Protein AF-A0A2G2ZMD7-F1 (afdb_monomer_lite)

InterPro domains:
  IPR001404 Heat shock protein Hsp90 family [PTHR11528] (12-129)
  IPR020575 Heat shock protein Hsp90, N-terminal [PR00775] (47-64)
  IPR020575 Heat shock protein Hsp90, N-terminal [PR00775] (65-82)
  IPR020575 Heat shock protein Hsp90, N-terminal [PR00775] (90-112)
  IPR036890 Histidine kinase/HSP90-like ATPase superfamily [G3DSA:3.30.565.10] (12-135)
  IPR036890 Histidine kinase/HSP90-like ATPase superfamily [SSF55874] (14-130)

Sequence (139 aa):
MNRYFQSIYHISIALDKIWFESLTDKSKLDAQPKLFIQLVSDKANKTLSIIDSGIGITKADLVNNLGTIARSGTKEFMEALQAGADVSMIGQFGVGFYSAYLIAETVILTTKHNDDEQYIWESQAGSSLLLQGMLMESN

Structure (mmCIF, N/CA/C/O backbone):
data_AF-A0A2G2ZMD7-F1
#
_entry.id   AF-A0A2G2ZMD7-F1
#
loop_
_atom_site.group_PDB
_atom_site.id
_atom_site.type_symbol
_atom_site.label_atom_id
_atom_site.label_alt_id
_atom_site.label_comp_id
_atom_site.label_asym_id
_atom_site.label_entity_id
_atom_site.label_seq_id
_atom_site.pdbx_PDB_ins_code
_atom_site.Cartn_x
_atom_site.Cartn_y
_atom_site.Cartn_z
_atom_site.occupancy
_atom_site.B_iso_or_equiv
_atom_site.auth_seq_id
_atom_site.auth_comp_id
_atom_site.auth_asym_id
_atom_site.auth_atom_id
_atom_site.pdbx_PDB_model_num
ATOM 1 N N . MET A 1 1 ? -13.841 -3.377 14.173 1.00 35.72 1 MET A N 1
ATOM 2 C CA . MET A 1 1 ? -14.012 -3.306 12.708 1.00 35.72 1 MET A CA 1
ATOM 3 C C . MET A 1 1 ? -12.672 -2.962 12.075 1.00 35.72 1 MET A C 1
ATOM 5 O O . MET A 1 1 ? -12.246 -1.817 12.145 1.00 35.72 1 MET A O 1
ATOM 9 N N . ASN A 1 2 ? -11.997 -3.950 11.487 1.00 28.83 2 ASN A N 1
ATOM 10 C CA . ASN A 1 2 ? -10.626 -3.805 10.982 1.00 28.83 2 ASN A CA 1
ATOM 11 C C . ASN A 1 2 ? -10.692 -3.469 9.490 1.00 28.83 2 ASN A C 1
ATOM 13 O O . ASN A 1 2 ? -11.064 -4.317 8.683 1.00 28.83 2 ASN A O 1
ATOM 17 N N . ARG A 1 3 ? -10.423 -2.215 9.117 1.00 42.16 3 ARG A N 1
ATOM 18 C CA . ARG A 1 3 ? -10.579 -1.725 7.739 1.00 42.16 3 ARG A CA 1
ATOM 19 C C . ARG A 1 3 ? -9.229 -1.236 7.212 1.00 42.16 3 ARG A C 1
ATOM 21 O O . ARG A 1 3 ? -8.625 -0.338 7.779 1.00 42.16 3 ARG A O 1
ATOM 28 N N . TYR A 1 4 ? -8.765 -1.824 6.117 1.00 47.78 4 TYR A N 1
ATOM 29 C CA . TYR A 1 4 ? -7.475 -1.521 5.512 1.00 47.78 4 TYR A CA 1
ATOM 30 C C . TYR A 1 4 ? -7.710 -0.359 4.550 1.00 47.78 4 TYR A C 1
ATOM 32 O O . TYR A 1 4 ? -8.501 -0.474 3.615 1.00 47.78 4 TYR A O 1
ATOM 40 N N . PHE A 1 5 ? -7.097 0.793 4.807 1.00 45.62 5 PHE A N 1
ATOM 41 C CA . PHE A 1 5 ? -7.359 1.990 4.018 1.00 45.62 5 PHE A CA 1
ATOM 42 C C . PHE A 1 5 ? -6.037 2.624 3.600 1.00 45.62 5 PHE A C 1
ATOM 44 O O . PHE A 1 5 ? -5.341 3.255 4.391 1.00 45.62 5 PHE A O 1
ATOM 51 N N . GLN A 1 6 ? -5.700 2.438 2.330 1.00 53.44 6 GLN A N 1
ATOM 52 C CA . GLN A 1 6 ? -4.787 3.317 1.617 1.00 53.44 6 GLN A CA 1
ATOM 53 C C . GLN A 1 6 ? -5.629 4.417 0.973 1.00 53.44 6 GLN A C 1
ATOM 55 O O . GLN A 1 6 ? -6.685 4.137 0.404 1.00 53.44 6 GLN A O 1
ATOM 60 N N . SER A 1 7 ? -5.208 5.678 1.080 1.00 58.69 7 SER A N 1
ATOM 61 C CA . SER A 1 7 ? -5.963 6.759 0.441 1.00 58.69 7 SER A CA 1
ATOM 62 C C . SER A 1 7 ? -5.957 6.554 -1.083 1.00 58.69 7 SER A C 1
ATOM 64 O O . SER A 1 7 ? -4.915 6.258 -1.667 1.00 58.69 7 SER A O 1
ATOM 66 N N . ILE A 1 8 ? -7.112 6.727 -1.740 1.00 58.28 8 ILE A N 1
ATOM 67 C CA . ILE A 1 8 ? -7.248 6.607 -3.209 1.00 58.28 8 ILE A CA 1
ATOM 68 C C . ILE A 1 8 ? -6.237 7.519 -3.930 1.00 58.28 8 ILE A C 1
ATOM 70 O O . ILE A 1 8 ? -5.710 7.174 -4.984 1.00 58.28 8 ILE A O 1
ATOM 74 N N . TYR A 1 9 ? -5.907 8.657 -3.315 1.00 52.69 9 TYR A N 1
ATOM 75 C CA . TYR A 1 9 ? -4.887 9.581 -3.797 1.00 52.69 9 TYR A CA 1
ATOM 76 C C . TYR A 1 9 ? -3.485 8.950 -3.846 1.00 52.69 9 TYR A C 1
ATOM 78 O O . TYR A 1 9 ? -2.834 9.003 -4.890 1.00 52.69 9 TYR A O 1
ATOM 86 N N . HIS A 1 10 ? -3.041 8.296 -2.765 1.00 69.44 10 HIS A N 1
ATOM 87 C CA . HIS A 1 10 ? -1.737 7.617 -2.724 1.00 69.44 10 HIS A CA 1
ATOM 88 C C . HIS A 1 10 ? -1.637 6.484 -3.746 1.00 69.44 10 HIS A C 1
ATOM 90 O O . HIS A 1 10 ? -0.579 6.287 -4.339 1.00 69.44 10 HIS A O 1
ATOM 96 N N . ILE A 1 11 ? -2.747 5.793 -3.992 1.00 77.06 11 ILE A N 1
ATOM 97 C CA . ILE A 1 11 ? -2.823 4.727 -4.989 1.00 77.06 11 ILE A CA 1
ATOM 98 C C . ILE A 1 11 ? -2.649 5.276 -6.409 1.00 77.06 11 ILE A C 1
ATOM 100 O O . ILE A 1 11 ? -1.888 4.711 -7.191 1.00 77.06 11 ILE A O 1
ATOM 104 N N . SER A 1 12 ? -3.301 6.397 -6.744 1.00 74.69 12 SER A N 1
ATOM 105 C CA . SER A 1 12 ? -3.135 7.003 -8.075 1.00 74.69 12 SER A CA 1
ATOM 106 C C . SER A 1 12 ? -1.680 7.408 -8.341 1.00 74.69 12 SER A C 1
ATOM 108 O O . SER A 1 12 ? -1.134 7.078 -9.387 1.00 74.69 12 SER A O 1
ATOM 110 N N . ILE A 1 13 ? -1.005 7.991 -7.341 1.00 82.19 13 ILE A N 1
ATOM 111 C CA . ILE A 1 13 ? 0.412 8.367 -7.442 1.00 82.19 13 ILE A CA 1
ATOM 112 C C . ILE A 1 13 ? 1.298 7.134 -7.647 1.00 82.19 13 ILE A C 1
ATOM 114 O O . ILE A 1 13 ? 2.269 7.193 -8.399 1.00 82.19 13 ILE A O 1
ATOM 118 N N . ALA A 1 14 ? 1.000 6.023 -6.972 1.00 89.19 14 ALA A N 1
ATOM 119 C CA . ALA A 1 14 ? 1.782 4.798 -7.102 1.00 89.19 14 ALA A CA 1
ATOM 120 C C . ALA A 1 14 ? 1.692 4.206 -8.518 1.00 89.19 14 ALA A C 1
ATOM 122 O O . ALA A 1 14 ? 2.708 3.753 -9.054 1.00 89.19 14 ALA A O 1
ATOM 123 N N . LEU A 1 15 ? 0.503 4.242 -9.126 1.00 92.81 15 LEU A N 1
ATOM 124 C CA . LEU A 1 15 ? 0.281 3.802 -10.505 1.00 92.81 15 LEU A CA 1
ATOM 125 C C . LEU A 1 15 ? 0.947 4.734 -11.520 1.00 92.81 15 LEU A C 1
ATOM 127 O O . LEU A 1 15 ? 1.615 4.254 -12.434 1.00 92.81 15 LEU A O 1
ATOM 131 N N . ASP A 1 16 ? 0.831 6.048 -11.331 1.00 91.81 16 ASP A N 1
ATOM 132 C CA . ASP A 1 16 ? 1.469 7.026 -12.214 1.00 91.81 16 ASP A CA 1
ATOM 133 C C . ASP A 1 16 ? 2.995 6.884 -12.197 1.00 91.81 16 ASP A C 1
ATOM 135 O O . ASP A 1 16 ? 3.635 6.956 -13.245 1.00 91.81 16 ASP A O 1
ATOM 139 N N . LYS A 1 17 ? 3.589 6.627 -11.025 1.00 92.00 17 LYS A N 1
ATOM 140 C CA . LYS A 1 17 ? 5.036 6.414 -10.885 1.00 92.00 17 LYS A CA 1
ATOM 141 C C . LYS A 1 17 ? 5.522 5.178 -11.636 1.00 92.00 17 LYS A C 1
ATOM 143 O O . LYS A 1 17 ? 6.443 5.300 -12.438 1.00 92.00 17 LYS A O 1
ATOM 148 N N . ILE A 1 18 ? 4.907 4.010 -11.413 1.00 94.88 18 ILE A N 1
ATOM 149 C CA . ILE A 1 18 ? 5.347 2.783 -12.100 1.00 94.88 18 ILE A CA 1
ATOM 150 C C . ILE A 1 18 ? 5.115 2.884 -13.609 1.00 94.88 18 ILE A C 1
ATOM 152 O O . ILE A 1 18 ? 5.951 2.448 -14.399 1.00 94.88 18 ILE A O 1
ATOM 156 N N . TRP A 1 19 ? 4.017 3.524 -14.020 1.00 95.00 19 TRP A N 1
ATOM 157 C CA . TRP A 1 19 ? 3.754 3.800 -15.423 1.00 95.00 19 TRP A CA 1
ATOM 158 C C . TRP A 1 19 ? 4.834 4.705 -16.019 1.00 95.00 19 TRP A C 1
ATOM 160 O O . TRP A 1 19 ? 5.391 4.366 -17.061 1.00 95.00 19 TRP A O 1
ATOM 170 N N . PHE A 1 20 ? 5.182 5.806 -15.350 1.00 95.12 20 PHE A N 1
ATOM 171 C CA . PHE A 1 20 ? 6.209 6.735 -15.815 1.00 95.12 20 PHE A CA 1
ATOM 172 C C . PHE A 1 20 ? 7.587 6.071 -15.929 1.00 95.12 20 PHE A C 1
ATOM 174 O O . PHE A 1 20 ? 8.254 6.233 -16.949 1.00 95.12 20 PHE A O 1
ATOM 181 N N . GLU A 1 21 ? 7.995 5.271 -14.939 1.00 94.88 21 GLU A N 1
ATOM 182 C CA . GLU A 1 21 ? 9.245 4.500 -15.012 1.00 94.88 21 GLU A CA 1
ATOM 183 C C . GLU A 1 21 ? 9.232 3.483 -16.161 1.00 94.88 21 GLU A C 1
ATOM 185 O O . GLU A 1 21 ? 10.239 3.302 -16.844 1.00 94.88 21 GLU A O 1
ATOM 190 N N . SER A 1 22 ? 8.076 2.880 -16.452 1.00 95.62 22 SER A N 1
ATOM 191 C CA . SER A 1 22 ? 7.943 1.929 -17.562 1.00 95.62 22 SER A CA 1
ATOM 192 C C . SER A 1 22 ? 8.132 2.554 -18.951 1.00 95.62 22 SER A C 1
ATOM 194 O O . SER A 1 22 ? 8.399 1.837 -19.921 1.00 95.62 22 SER A O 1
ATOM 196 N N . LEU A 1 23 ? 8.017 3.886 -19.066 1.00 95.50 23 LEU A N 1
ATOM 197 C CA . LEU A 1 23 ? 8.258 4.603 -20.321 1.00 95.50 23 LEU A CA 1
ATOM 198 C C . LEU A 1 23 ? 9.734 4.558 -20.729 1.00 95.50 23 LEU A C 1
ATOM 200 O O . LEU A 1 23 ? 10.035 4.594 -21.923 1.00 95.50 23 LEU A O 1
ATOM 204 N N . THR A 1 24 ? 10.644 4.482 -19.755 1.00 95.94 24 THR A N 1
ATOM 205 C CA . THR A 1 24 ? 12.093 4.407 -19.978 1.00 95.94 24 THR A CA 1
ATOM 206 C C . THR A 1 24 ? 12.633 2.991 -19.803 1.00 95.94 24 THR A C 1
ATOM 208 O O . THR A 1 24 ? 13.535 2.601 -20.543 1.00 95.94 24 THR A O 1
ATOM 211 N N . ASP A 1 25 ? 12.060 2.205 -18.890 1.00 95.50 25 ASP A N 1
ATOM 212 C CA . ASP A 1 25 ? 12.446 0.820 -18.624 1.00 95.50 25 ASP A CA 1
ATOM 213 C C . ASP A 1 25 ? 11.216 -0.089 -18.495 1.00 95.50 25 ASP A C 1
ATOM 215 O O . ASP A 1 25 ? 10.587 -0.198 -17.442 1.00 95.50 25 ASP A O 1
ATOM 219 N N . LYS A 1 26 ? 10.890 -0.804 -19.576 1.00 94.69 26 LYS A N 1
ATOM 220 C CA . LYS A 1 26 ? 9.730 -1.708 -19.610 1.00 94.69 26 LYS A CA 1
ATOM 221 C C . LYS A 1 26 ? 9.825 -2.863 -18.610 1.00 94.69 26 LYS A C 1
ATOM 223 O O . LYS A 1 26 ? 8.776 -3.373 -18.221 1.00 94.69 26 LYS A O 1
ATOM 228 N N . SER A 1 27 ? 11.033 -3.246 -18.180 1.00 95.50 27 SER A N 1
ATOM 229 C CA . SER A 1 27 ? 11.221 -4.361 -17.240 1.00 95.50 27 SER A CA 1
ATOM 230 C C . SER A 1 27 ? 10.607 -4.085 -15.865 1.00 95.50 27 SER A C 1
ATOM 232 O O . SER A 1 27 ? 10.267 -5.006 -15.124 1.00 95.50 27 SER A O 1
ATOM 234 N N . LYS A 1 28 ? 10.343 -2.809 -15.550 1.00 94.56 28 LYS A N 1
ATOM 235 C CA . LYS A 1 28 ? 9.634 -2.390 -14.334 1.00 94.56 28 LYS A CA 1
ATOM 236 C C . LYS A 1 28 ? 8.252 -3.034 -14.184 1.00 94.56 28 LYS A C 1
ATOM 238 O O . LYS A 1 28 ? 7.775 -3.164 -13.059 1.00 94.56 28 LYS A O 1
ATOM 243 N N . LEU A 1 29 ? 7.632 -3.464 -15.285 1.00 95.38 29 LEU A N 1
ATOM 244 C CA . LEU A 1 29 ? 6.326 -4.124 -15.303 1.00 95.38 29 LEU A CA 1
ATOM 245 C C . LEU A 1 29 ? 6.404 -5.655 -15.448 1.00 95.38 29 LEU A C 1
ATOM 247 O O . LEU A 1 29 ? 5.359 -6.298 -15.511 1.00 95.38 29 LEU A O 1
ATOM 251 N N . ASP A 1 30 ? 7.594 -6.265 -15.471 1.00 94.50 30 ASP A N 1
ATOM 252 C CA . ASP A 1 30 ? 7.741 -7.714 -15.702 1.00 94.50 30 ASP A CA 1
ATOM 253 C C . ASP A 1 30 ? 7.040 -8.550 -14.619 1.00 94.50 30 ASP A C 1
ATOM 255 O O . ASP A 1 30 ? 6.406 -9.562 -14.918 1.00 94.50 30 ASP A O 1
ATOM 259 N N . ALA A 1 31 ? 7.106 -8.102 -13.361 1.00 90.75 31 ALA A N 1
ATOM 260 C CA . ALA A 1 31 ? 6.449 -8.770 -12.237 1.00 90.75 31 ALA A CA 1
ATOM 261 C C . ALA A 1 31 ? 4.919 -8.584 -12.231 1.00 90.75 31 ALA A C 1
ATOM 263 O O . ALA A 1 31 ? 4.191 -9.451 -11.746 1.00 90.75 31 ALA A O 1
ATOM 264 N N . GLN A 1 32 ? 4.420 -7.462 -12.761 1.00 94.44 32 GLN A N 1
ATOM 265 C CA . GLN A 1 32 ? 2.993 -7.161 -12.871 1.00 94.44 32 GLN A CA 1
ATOM 266 C C . GLN A 1 32 ? 2.719 -6.251 -14.084 1.00 94.44 32 GLN A C 1
ATOM 268 O O . GLN A 1 32 ? 2.802 -5.027 -13.974 1.00 94.44 32 GLN A O 1
ATOM 273 N N . PRO A 1 33 ? 2.340 -6.825 -15.241 1.00 94.19 33 PRO A N 1
ATOM 274 C CA . PRO A 1 33 ? 2.116 -6.051 -16.464 1.00 94.19 33 PRO A CA 1
ATOM 275 C C . PRO A 1 33 ? 0.824 -5.228 -16.476 1.00 94.19 33 PRO A C 1
ATOM 277 O O . PRO A 1 33 ? 0.662 -4.341 -17.316 1.00 94.19 33 PRO A O 1
ATOM 280 N N . LYS A 1 34 ? -0.146 -5.561 -15.616 1.00 95.12 34 LYS A N 1
ATOM 281 C CA . LYS A 1 34 ? -1.464 -4.919 -15.613 1.00 95.12 34 LYS A CA 1
ATOM 282 C C . LYS A 1 34 ? -1.518 -3.833 -14.550 1.00 95.12 34 LYS A C 1
ATOM 284 O O . LYS A 1 34 ? -1.316 -4.123 -13.378 1.00 95.12 34 LYS A O 1
ATOM 289 N N . LEU A 1 35 ? -1.887 -2.624 -14.970 1.00 94.25 35 LEU A N 1
ATOM 290 C CA . LEU A 1 35 ? -2.174 -1.505 -14.076 1.00 94.25 35 LEU A CA 1
ATOM 291 C C . LEU A 1 35 ? -3.641 -1.532 -13.636 1.00 94.25 35 LEU A C 1
ATOM 293 O O . LEU A 1 35 ? -4.536 -1.488 -14.483 1.00 94.25 35 LEU A O 1
ATOM 297 N N . PHE A 1 36 ? -3.900 -1.615 -12.332 1.00 93.88 36 PHE A N 1
ATOM 298 C CA . PHE A 1 36 ? -5.257 -1.662 -11.792 1.00 93.88 36 PHE A CA 1
ATOM 299 C C . PHE A 1 36 ? -5.366 -1.107 -10.370 1.00 93.88 36 PHE A C 1
ATOM 301 O O . PHE A 1 36 ? -4.393 -1.022 -9.623 1.00 93.88 36 PHE A O 1
ATOM 308 N N . ILE A 1 37 ? -6.610 -0.798 -9.998 1.00 91.31 37 ILE A N 1
ATOM 309 C CA . ILE 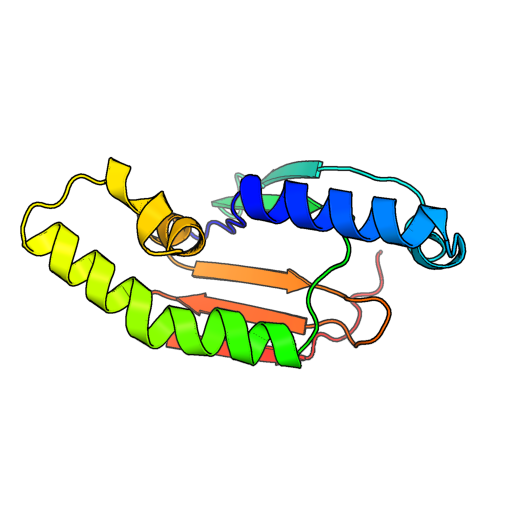A 1 37 ? -7.059 -0.619 -8.618 1.00 91.31 37 ILE A CA 1
ATOM 310 C C . ILE A 1 37 ? -8.242 -1.562 -8.419 1.00 91.31 37 ILE A C 1
ATOM 312 O O . ILE A 1 37 ? -9.190 -1.546 -9.206 1.00 91.31 37 ILE A O 1
ATOM 316 N N . GLN A 1 38 ? -8.203 -2.370 -7.367 1.00 91.38 38 GLN A N 1
ATOM 317 C CA . GLN A 1 38 ? -9.258 -3.306 -7.014 1.00 91.38 38 GLN A CA 1
ATOM 318 C C . GLN A 1 38 ? -9.740 -3.049 -5.588 1.00 91.38 38 GLN A C 1
ATOM 320 O O . GLN A 1 38 ? -8.953 -2.923 -4.652 1.00 91.38 38 GLN A O 1
ATOM 325 N N . LEU A 1 39 ? -11.061 -3.004 -5.426 1.00 90.62 39 LEU A N 1
ATOM 326 C CA . LEU A 1 39 ? -11.722 -2.936 -4.129 1.00 90.62 39 LEU A CA 1
ATOM 327 C C . LEU A 1 39 ? -12.303 -4.308 -3.806 1.00 90.62 39 LEU A C 1
ATOM 329 O O . LEU A 1 39 ? -13.147 -4.817 -4.545 1.00 90.62 39 LEU A O 1
ATOM 333 N N . VAL A 1 40 ? -11.860 -4.901 -2.702 1.00 90.81 40 VAL A N 1
ATOM 334 C CA . VAL A 1 40 ? -12.356 -6.193 -2.224 1.00 90.81 40 VAL A CA 1
ATOM 335 C C . VAL A 1 40 ? -12.986 -5.988 -0.859 1.00 90.81 40 VAL A C 1
ATOM 337 O O . VAL A 1 40 ? -12.321 -5.584 0.090 1.00 90.81 40 VAL A O 1
ATOM 340 N N . SER A 1 41 ? -14.284 -6.252 -0.754 1.00 91.94 41 SER A N 1
ATOM 341 C CA . SER A 1 41 ? -14.999 -6.214 0.520 1.00 91.94 41 SER A CA 1
ATOM 342 C C . SER A 1 41 ? -15.230 -7.628 1.036 1.00 91.94 41 SER A C 1
ATOM 344 O O . SER A 1 41 ? -15.842 -8.434 0.333 1.00 91.94 41 SER A O 1
ATOM 346 N N . ASP A 1 42 ? -14.832 -7.898 2.274 1.00 89.94 42 ASP A N 1
ATOM 347 C CA . ASP A 1 42 ? -15.095 -9.159 2.960 1.00 89.94 42 ASP A CA 1
ATOM 348 C C . ASP A 1 42 ? -16.034 -8.904 4.141 1.00 89.94 42 ASP A C 1
ATOM 350 O O . ASP A 1 42 ? -15.665 -8.341 5.176 1.00 89.94 42 ASP A O 1
ATOM 354 N N . LYS A 1 43 ? -17.292 -9.317 3.978 1.00 90.50 43 LYS A N 1
ATOM 355 C CA . LYS A 1 43 ? -18.323 -9.127 5.005 1.00 90.50 43 LYS A CA 1
ATOM 356 C C . LYS A 1 43 ? -18.125 -10.037 6.215 1.00 90.50 43 LYS A C 1
ATOM 358 O O . LYS A 1 43 ? -18.510 -9.636 7.311 1.00 90.50 43 LYS A O 1
ATOM 363 N N . ALA A 1 44 ? -17.563 -11.231 6.027 1.00 92.00 44 ALA A N 1
ATOM 364 C CA . ALA A 1 44 ? -17.371 -12.191 7.109 1.00 92.00 44 ALA A CA 1
ATOM 365 C C . ALA A 1 44 ? -16.282 -11.694 8.064 1.00 92.00 44 ALA A C 1
ATOM 367 O O . ALA A 1 44 ? -16.506 -11.617 9.272 1.00 92.00 44 ALA A O 1
ATOM 368 N N . ASN A 1 45 ? -15.156 -11.246 7.504 1.00 87.00 45 ASN A N 1
ATOM 369 C CA . ASN A 1 45 ? -14.030 -10.711 8.269 1.00 87.00 45 ASN A CA 1
ATOM 370 C C . ASN A 1 45 ? -14.157 -9.206 8.571 1.00 87.00 45 ASN A C 1
ATOM 372 O O . ASN A 1 45 ? -13.356 -8.646 9.319 1.00 87.00 45 ASN A O 1
ATOM 376 N N . LYS A 1 46 ? -15.195 -8.549 8.036 1.00 88.12 46 LYS A N 1
ATOM 377 C CA . LYS A 1 46 ? -15.475 -7.109 8.176 1.00 88.12 46 LYS A CA 1
ATOM 378 C C . LYS A 1 46 ? -14.314 -6.230 7.707 1.00 88.12 46 LYS A C 1
ATOM 380 O O . LYS A 1 46 ? -14.066 -5.174 8.297 1.00 88.12 46 LYS A O 1
ATOM 385 N N . THR A 1 47 ? -13.644 -6.655 6.640 1.00 86.38 47 THR A N 1
ATOM 386 C CA . THR A 1 47 ? -12.518 -5.944 6.043 1.00 86.38 47 THR A CA 1
ATOM 387 C C . THR A 1 47 ? -12.914 -5.314 4.711 1.00 86.38 47 THR A C 1
ATOM 389 O O . THR A 1 47 ? -13.818 -5.760 3.998 1.00 86.38 47 THR A O 1
ATOM 392 N N . LEU A 1 48 ? -12.233 -4.222 4.391 1.00 87.19 48 LEU A N 1
ATOM 393 C CA . LEU A 1 48 ? -12.189 -3.640 3.061 1.00 87.19 48 LEU A CA 1
ATOM 394 C C . LEU A 1 48 ? -10.715 -3.603 2.684 1.00 87.19 48 LEU A C 1
ATOM 396 O O . LEU A 1 48 ? -9.922 -3.098 3.474 1.00 87.19 48 LEU A O 1
ATOM 400 N N . SER A 1 49 ? -10.377 -4.147 1.523 1.00 87.88 49 SER A N 1
ATOM 401 C CA . SER A 1 49 ? -9.037 -4.122 0.952 1.00 87.88 49 SER A CA 1
ATOM 402 C C . SER A 1 49 ? -9.049 -3.255 -0.295 1.00 87.88 49 SER A C 1
ATOM 404 O O . SER A 1 49 ? -9.921 -3.394 -1.157 1.00 87.88 49 SER A O 1
ATOM 406 N N . ILE A 1 50 ? -8.066 -2.368 -0.379 1.00 88.69 50 ILE A N 1
ATOM 407 C CA . ILE A 1 50 ? -7.789 -1.566 -1.562 1.00 88.69 50 ILE A CA 1
ATOM 408 C C . ILE A 1 50 ? -6.443 -2.047 -2.086 1.00 88.69 50 ILE A C 1
ATOM 410 O O . ILE A 1 50 ? -5.444 -1.957 -1.377 1.00 88.69 50 ILE A O 1
ATOM 414 N N . ILE A 1 51 ? -6.453 -2.633 -3.277 1.00 90.88 51 ILE A N 1
ATOM 415 C CA . ILE A 1 51 ? -5.304 -3.307 -3.875 1.00 90.88 51 ILE A CA 1
ATOM 416 C C . ILE A 1 51 ? -4.937 -2.547 -5.139 1.00 90.88 51 ILE A C 1
ATOM 418 O O . ILE A 1 51 ? -5.794 -2.335 -5.996 1.00 90.88 51 ILE A O 1
ATOM 422 N N . ASP A 1 52 ? -3.677 -2.165 -5.264 1.00 93.19 52 ASP A N 1
ATOM 423 C CA . ASP A 1 52 ? -3.136 -1.548 -6.464 1.00 93.19 52 ASP A CA 1
ATOM 424 C C . ASP A 1 52 ? -1.911 -2.306 -6.967 1.00 93.19 52 ASP A C 1
ATOM 426 O O . ASP A 1 52 ? -1.271 -3.061 -6.237 1.00 93.19 52 ASP A O 1
ATOM 430 N N . SER A 1 53 ? -1.618 -2.118 -8.246 1.00 94.56 53 SER A N 1
ATOM 431 C CA . SER A 1 53 ? -0.431 -2.648 -8.915 1.00 94.56 53 SER A CA 1
ATOM 432 C C . SER A 1 53 ? 0.606 -1.550 -9.171 1.00 94.56 53 SER A C 1
ATOM 434 O O . SER A 1 53 ? 1.255 -1.539 -10.218 1.00 94.56 53 SER A O 1
ATOM 436 N N . GLY A 1 54 ? 0.658 -0.546 -8.295 1.00 93.62 54 GLY A N 1
ATOM 437 C CA . GLY A 1 54 ? 1.583 0.569 -8.390 1.00 93.62 54 GLY A CA 1
ATOM 438 C C . GLY A 1 54 ? 3.012 0.176 -8.027 1.00 93.62 54 GLY A C 1
ATOM 439 O O . GLY A 1 54 ? 3.345 -0.990 -7.834 1.00 93.62 54 GLY A O 1
ATOM 440 N N . ILE A 1 55 ? 3.867 1.188 -7.901 1.00 93.56 55 ILE A N 1
ATOM 441 C CA . ILE A 1 55 ? 5.309 1.015 -7.666 1.00 93.56 55 ILE A CA 1
ATOM 442 C C . ILE A 1 55 ? 5.666 0.337 -6.328 1.00 93.56 55 ILE A C 1
ATOM 444 O O . ILE A 1 55 ? 6.769 -0.180 -6.166 1.00 93.56 55 ILE A O 1
ATOM 448 N N . GLY A 1 56 ? 4.742 0.325 -5.364 1.00 91.00 56 GLY A N 1
ATOM 449 C CA . GLY A 1 56 ? 5.004 -0.134 -4.001 1.00 91.00 56 GLY A CA 1
ATOM 450 C C . GLY A 1 56 ? 5.834 0.861 -3.181 1.00 91.00 56 GLY A C 1
ATOM 451 O O . GLY A 1 56 ? 6.071 1.996 -3.591 1.00 91.00 56 GLY A O 1
ATOM 452 N N . ILE A 1 57 ? 6.234 0.460 -1.974 1.00 87.94 57 ILE A N 1
ATOM 453 C CA . ILE A 1 57 ? 6.974 1.304 -1.027 1.00 87.94 57 ILE A CA 1
ATOM 454 C C . ILE A 1 57 ? 8.150 0.500 -0.468 1.00 87.94 57 ILE A C 1
ATOM 456 O O . ILE A 1 57 ? 7.975 -0.638 -0.034 1.00 87.94 57 ILE A O 1
ATOM 460 N N . THR A 1 58 ? 9.346 1.088 -0.479 1.00 89.81 58 THR A N 1
ATOM 461 C CA . THR A 1 58 ? 10.547 0.480 0.113 1.00 89.81 58 THR A CA 1
ATOM 462 C C . THR A 1 58 ? 10.481 0.504 1.642 1.00 89.81 58 THR A C 1
ATOM 464 O O . THR A 1 58 ? 9.757 1.303 2.241 1.00 89.81 58 THR A O 1
ATOM 467 N N . LYS A 1 59 ? 11.286 -0.316 2.319 1.00 87.12 59 LYS A N 1
ATOM 468 C CA . LYS A 1 59 ? 11.431 -0.275 3.780 1.00 87.12 59 LYS A CA 1
ATOM 469 C C . LYS A 1 59 ? 11.866 1.101 4.272 1.00 87.12 59 LYS A C 1
ATOM 471 O O . LYS A 1 59 ? 11.354 1.582 5.283 1.00 87.12 59 LYS A O 1
ATOM 476 N N . ALA A 1 60 ? 12.813 1.724 3.570 1.00 84.94 60 ALA A N 1
ATOM 477 C CA . ALA A 1 60 ? 13.312 3.051 3.910 1.00 84.94 60 ALA A CA 1
ATOM 478 C C . ALA A 1 60 ? 12.182 4.088 3.852 1.00 84.94 60 ALA A C 1
ATOM 480 O O . ALA A 1 60 ? 11.987 4.843 4.806 1.00 84.94 60 ALA A O 1
ATOM 481 N N . ASP A 1 61 ? 11.380 4.059 2.787 1.00 81.56 61 ASP A N 1
ATOM 482 C CA . ASP A 1 61 ? 10.229 4.947 2.631 1.00 81.56 61 ASP A CA 1
ATOM 483 C C . ASP A 1 61 ? 9.117 4.644 3.637 1.00 81.56 61 ASP A C 1
ATOM 485 O O . ASP A 1 61 ? 8.501 5.575 4.150 1.00 81.56 61 ASP A O 1
ATOM 489 N N . LEU A 1 62 ? 8.870 3.376 3.984 1.00 79.31 62 LEU A N 1
ATOM 490 C CA . LEU A 1 62 ? 7.920 3.012 5.041 1.00 79.31 62 LEU A CA 1
ATOM 491 C C . LEU A 1 62 ? 8.331 3.616 6.387 1.00 79.31 62 LEU A C 1
ATOM 493 O O . LEU A 1 62 ? 7.507 4.228 7.066 1.00 79.31 62 LEU A O 1
ATOM 497 N N . VAL A 1 63 ? 9.603 3.486 6.771 1.00 77.25 63 VAL A N 1
ATOM 498 C CA . VAL A 1 63 ? 10.115 4.042 8.033 1.00 77.25 63 VAL A CA 1
ATOM 499 C C . VAL A 1 63 ? 10.070 5.570 8.018 1.00 77.25 63 VAL A C 1
ATOM 501 O O . VAL A 1 63 ? 9.609 6.173 8.988 1.00 77.25 63 VAL A O 1
ATOM 504 N N . ASN A 1 64 ? 10.483 6.201 6.918 1.00 72.75 64 ASN A N 1
ATOM 505 C CA . ASN A 1 64 ? 10.513 7.657 6.806 1.00 72.75 64 ASN A CA 1
ATOM 506 C C . ASN A 1 64 ? 9.104 8.262 6.769 1.00 72.75 64 ASN A C 1
ATOM 508 O O . ASN A 1 64 ? 8.823 9.204 7.512 1.00 72.75 64 ASN A O 1
ATOM 512 N N . ASN A 1 65 ? 8.209 7.703 5.953 1.00 68.44 65 ASN A N 1
ATOM 513 C CA . ASN A 1 65 ? 6.878 8.256 5.719 1.00 68.44 65 ASN A CA 1
ATOM 514 C C . ASN A 1 65 ? 5.899 7.847 6.823 1.00 68.44 65 ASN A C 1
ATOM 516 O O . ASN A 1 65 ? 5.225 8.699 7.388 1.00 68.44 65 ASN A O 1
ATOM 520 N N . LEU A 1 66 ? 5.824 6.569 7.197 1.00 65.25 66 LEU A N 1
ATOM 521 C CA . LEU A 1 66 ? 4.857 6.129 8.210 1.00 65.25 66 LEU A CA 1
ATOM 522 C C . LEU A 1 66 ? 5.396 6.301 9.631 1.00 65.25 66 LEU A C 1
ATOM 524 O O . LEU A 1 66 ? 4.635 6.674 10.518 1.00 65.25 66 LEU A O 1
ATOM 528 N N . GLY A 1 67 ? 6.700 6.116 9.855 1.00 57.88 67 GLY A N 1
ATOM 529 C CA . GLY A 1 67 ? 7.309 6.290 11.180 1.00 57.88 67 GLY A CA 1
ATOM 530 C C . GLY A 1 67 ? 7.351 7.745 11.663 1.00 57.88 67 GLY A C 1
ATOM 531 O O . GLY A 1 67 ? 7.183 7.999 12.858 1.00 57.88 67 GLY A O 1
ATOM 532 N N . THR A 1 68 ? 7.521 8.708 10.75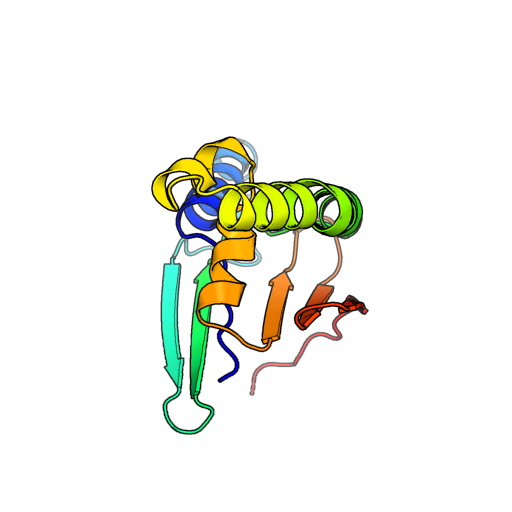0 1.00 52.12 68 THR A N 1
ATOM 533 C CA . THR A 1 68 ? 7.566 10.144 11.090 1.00 52.12 68 THR A CA 1
ATOM 534 C C . THR A 1 68 ? 6.167 10.763 11.138 1.00 52.12 68 THR A C 1
ATOM 536 O O . THR A 1 68 ? 5.836 11.441 12.111 1.00 52.12 68 THR A O 1
ATOM 539 N N . ILE A 1 69 ? 5.301 10.475 10.154 1.00 49.59 69 ILE A N 1
ATOM 540 C CA . ILE A 1 69 ? 3.942 11.048 10.093 1.00 49.59 69 ILE A CA 1
ATOM 541 C C . ILE A 1 69 ? 3.040 10.471 11.207 1.00 49.59 69 ILE A C 1
ATOM 543 O O . ILE A 1 69 ? 2.175 11.181 11.726 1.00 49.59 69 ILE A O 1
ATOM 547 N N . ALA A 1 70 ? 3.276 9.231 11.663 1.00 50.44 70 ALA A N 1
ATOM 548 C CA . ALA A 1 70 ? 2.555 8.667 12.816 1.00 50.44 70 ALA A CA 1
ATOM 549 C C . ALA A 1 70 ? 2.829 9.435 14.112 1.00 50.44 70 ALA A C 1
ATOM 551 O O . ALA A 1 70 ? 1.982 9.456 15.004 1.00 50.44 70 ALA A O 1
ATOM 552 N N . ARG A 1 71 ? 3.994 10.087 14.218 1.00 51.44 71 ARG A N 1
ATOM 553 C CA . ARG A 1 71 ? 4.401 10.823 15.417 1.00 51.44 71 ARG A CA 1
ATOM 554 C C . ARG A 1 71 ? 3.965 12.287 15.428 1.00 51.44 71 ARG A C 1
ATOM 556 O O . ARG A 1 71 ? 3.541 12.740 16.487 1.00 51.44 71 ARG A O 1
ATOM 563 N N . SER A 1 72 ? 4.067 13.019 14.316 1.00 51.22 72 SER A N 1
ATOM 564 C CA . SER A 1 72 ? 3.733 14.457 14.285 1.00 51.22 72 SER A CA 1
ATOM 565 C C . SER A 1 72 ? 2.304 14.726 13.806 1.00 51.22 72 SER A C 1
ATOM 567 O O . SER A 1 72 ? 1.492 15.250 14.565 1.00 51.22 72 SER A O 1
ATOM 569 N N . GLY A 1 73 ? 1.948 14.265 12.603 1.00 57.00 73 GLY A N 1
ATOM 570 C CA . GLY A 1 73 ? 0.693 14.648 11.947 1.00 57.00 73 GLY A CA 1
ATOM 571 C C . GLY A 1 73 ? -0.565 14.137 12.651 1.00 57.00 73 GLY A C 1
ATOM 572 O O . GLY A 1 73 ? -1.54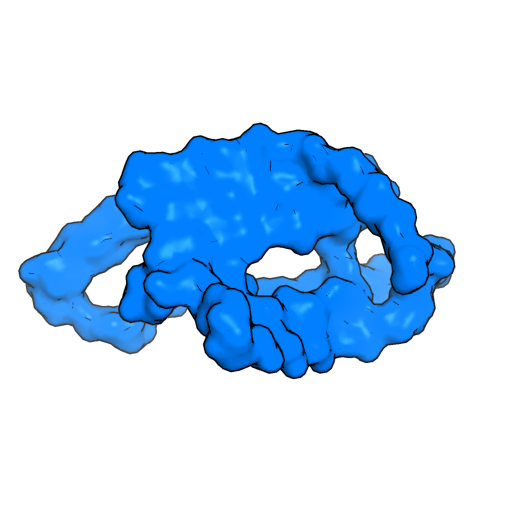8 14.861 12.758 1.00 57.00 73 GLY A O 1
ATOM 573 N N . THR A 1 74 ? -0.547 12.912 13.188 1.00 58.88 74 THR A N 1
ATOM 574 C CA . THR A 1 74 ? -1.721 12.346 13.889 1.00 58.88 74 THR A CA 1
ATOM 575 C C . THR A 1 74 ? -2.010 13.080 15.191 1.00 58.88 74 THR A C 1
ATOM 577 O O . THR A 1 74 ? -3.166 13.349 15.506 1.00 58.88 74 THR A O 1
ATOM 580 N N . LYS A 1 75 ? -0.962 13.423 15.946 1.00 63.19 75 LYS A N 1
ATOM 581 C CA . LYS A 1 75 ? -1.100 14.168 17.197 1.00 63.19 75 LYS A CA 1
ATOM 582 C C . LYS A 1 75 ? -1.629 15.574 16.920 1.00 63.19 75 LYS A C 1
ATOM 584 O O . LYS A 1 75 ? -2.635 15.956 17.502 1.00 63.19 75 LYS A O 1
ATOM 589 N N . GLU A 1 76 ? -1.005 16.284 15.984 1.00 63.94 76 GLU A N 1
ATOM 590 C CA . GLU A 1 76 ? -1.402 17.636 15.574 1.00 63.94 76 GLU A CA 1
ATOM 591 C C . GLU A 1 76 ? -2.835 17.665 15.022 1.00 63.94 76 GLU A C 1
ATOM 593 O O . GLU A 1 76 ? -3.612 18.554 15.358 1.00 63.94 76 GLU A O 1
ATOM 598 N N . PHE A 1 77 ? -3.229 16.657 14.239 1.00 65.00 77 PHE A N 1
ATOM 599 C CA . PHE A 1 77 ? -4.594 16.530 13.732 1.00 65.00 77 PHE A CA 1
ATOM 600 C C . PHE A 1 77 ? -5.616 16.241 14.838 1.00 65.00 77 PHE A C 1
ATOM 602 O O . PHE A 1 77 ? -6.681 16.855 14.863 1.00 65.00 77 PHE A O 1
ATOM 609 N N . MET A 1 78 ? -5.310 15.335 15.772 1.00 68.56 78 MET A N 1
ATOM 610 C CA . MET A 1 78 ? -6.199 15.039 16.901 1.00 68.56 78 MET A CA 1
ATOM 611 C C . MET A 1 78 ? -6.334 16.237 17.850 1.00 68.56 78 MET A C 1
ATOM 613 O O . MET A 1 78 ? -7.433 16.504 18.334 1.00 68.56 78 MET A O 1
ATOM 617 N N . GLU A 1 79 ? -5.251 16.982 18.082 1.00 70.75 79 GLU A N 1
ATOM 618 C CA . GLU A 1 79 ? -5.267 18.249 18.823 1.00 70.75 79 GLU A CA 1
ATOM 619 C C . GLU A 1 79 ? -6.105 19.309 18.092 1.00 70.75 79 GLU A C 1
ATOM 621 O O . GLU A 1 79 ? -6.948 19.959 18.710 1.00 70.75 79 GLU A O 1
ATOM 626 N N . ALA A 1 80 ? -5.951 19.437 16.771 1.00 67.56 80 ALA A N 1
ATOM 627 C CA . ALA A 1 80 ? -6.744 20.352 15.954 1.00 67.56 80 ALA A CA 1
ATOM 628 C C . ALA A 1 80 ? -8.242 19.994 15.962 1.00 67.56 80 ALA A C 1
ATOM 630 O O . ALA A 1 80 ? -9.077 20.885 16.110 1.00 67.56 80 ALA A O 1
ATOM 631 N N . LEU A 1 81 ? -8.600 18.707 15.871 1.00 67.31 81 LEU A N 1
ATOM 632 C CA . LEU A 1 81 ? -9.988 18.244 15.991 1.00 67.31 81 LEU A CA 1
ATOM 633 C C . LEU A 1 81 ? -10.586 18.583 17.361 1.00 67.31 81 LEU A C 1
ATOM 635 O O . LEU A 1 81 ? -11.714 19.067 17.434 1.00 67.31 81 LEU A O 1
ATOM 639 N N . GLN A 1 82 ? -9.835 18.369 18.446 1.00 73.81 82 GLN A N 1
ATOM 640 C CA . GLN A 1 82 ? -10.269 18.759 19.793 1.00 73.81 82 GLN A CA 1
ATOM 641 C C . GLN A 1 82 ? -10.422 20.279 19.934 1.00 73.81 82 GLN A C 1
ATOM 643 O O . GLN A 1 82 ? -11.295 20.741 20.667 1.00 73.81 82 GLN A O 1
ATOM 648 N N . ALA A 1 83 ? -9.618 21.054 19.204 1.00 76.69 83 ALA A N 1
ATOM 649 C CA . ALA A 1 83 ? -9.710 22.508 19.132 1.00 76.69 83 ALA A CA 1
ATOM 650 C C . ALA A 1 83 ? -10.814 23.023 18.181 1.00 76.69 83 ALA A C 1
ATOM 652 O O . ALA A 1 83 ? -10.976 24.236 18.044 1.00 76.69 83 ALA A O 1
ATOM 653 N N . GLY A 1 84 ? -11.590 22.136 17.544 1.00 71.50 84 GLY A N 1
ATOM 654 C CA . GLY A 1 84 ? -12.719 22.498 16.681 1.00 71.50 84 GLY A CA 1
ATOM 655 C C . GLY A 1 84 ? -12.369 22.723 15.208 1.00 71.50 84 GLY A C 1
ATOM 656 O O . GLY A 1 84 ? -13.145 23.362 14.498 1.00 71.50 84 GLY A O 1
ATOM 657 N N . ALA A 1 85 ? -11.222 22.225 14.736 1.00 64.25 85 ALA A N 1
ATOM 658 C CA . ALA A 1 85 ? -10.886 22.245 13.317 1.00 64.25 85 ALA A CA 1
ATOM 659 C C . ALA A 1 85 ? -11.868 21.396 12.495 1.00 64.25 85 ALA A C 1
ATOM 661 O O . ALA A 1 85 ? -12.321 20.333 12.926 1.00 64.25 85 ALA A O 1
ATOM 662 N N . ASP A 1 86 ? -12.174 21.865 11.286 1.00 66.44 86 ASP A N 1
ATOM 663 C CA . ASP A 1 86 ? -13.036 21.146 10.355 1.00 66.44 86 ASP A CA 1
ATOM 664 C C . ASP A 1 86 ? -12.307 19.910 9.799 1.00 66.44 86 ASP A C 1
ATOM 666 O O . ASP A 1 86 ? -11.149 19.970 9.374 1.00 66.44 86 ASP A O 1
ATOM 670 N N . VAL A 1 87 ? -13.017 18.781 9.766 1.00 60.81 87 VAL A N 1
ATOM 671 C CA . VAL A 1 87 ? -12.569 17.498 9.202 1.00 60.81 87 VAL A CA 1
ATOM 672 C C . VAL A 1 87 ? -12.145 17.660 7.734 1.00 60.81 87 VAL A C 1
ATOM 674 O O . VAL A 1 87 ? -11.299 16.913 7.242 1.00 60.81 87 VAL A O 1
ATOM 677 N N . SER A 1 88 ? -12.664 18.677 7.037 1.00 57.41 88 SER A N 1
ATOM 678 C CA . SER A 1 88 ? -12.253 19.038 5.676 1.00 57.41 88 SER A CA 1
ATOM 679 C C . SER A 1 88 ? -10.769 19.439 5.544 1.00 57.41 88 SER A C 1
ATOM 681 O O . SER A 1 88 ? -10.214 19.363 4.446 1.00 57.41 88 SER A O 1
ATOM 683 N N . MET A 1 89 ? -10.078 19.782 6.642 1.00 55.25 89 MET A N 1
ATOM 684 C CA . MET A 1 89 ? -8.658 20.174 6.640 1.00 55.25 89 MET A CA 1
ATOM 685 C C . MET A 1 89 ? -7.662 18.993 6.613 1.00 55.25 89 MET A C 1
ATOM 687 O O . MET A 1 89 ? -6.453 19.218 6.541 1.00 55.25 89 MET A O 1
ATOM 691 N N . ILE A 1 90 ? -8.130 17.734 6.594 1.00 54.31 90 ILE A N 1
ATOM 692 C CA . ILE A 1 90 ? -7.309 16.497 6.560 1.00 54.31 90 ILE A CA 1
ATOM 693 C C . ILE A 1 90 ? -6.232 16.495 5.457 1.00 54.31 90 ILE A C 1
ATOM 695 O O . ILE A 1 90 ? -5.148 15.934 5.642 1.00 54.31 90 ILE A O 1
ATOM 699 N N . GLY A 1 91 ? -6.504 17.127 4.312 1.00 52.56 91 GLY A N 1
ATOM 700 C CA . GLY A 1 91 ? -5.566 17.188 3.187 1.00 52.56 91 GLY A CA 1
ATOM 701 C C . GLY A 1 91 ? -4.321 18.046 3.443 1.00 52.56 91 GLY A C 1
ATOM 702 O O . GLY A 1 91 ? -3.285 17.791 2.836 1.00 52.56 91 GLY A O 1
ATOM 703 N N . GLN A 1 92 ? -4.388 19.026 4.353 1.00 51.88 92 GLN A N 1
ATOM 704 C CA . GLN A 1 92 ? -3.282 19.961 4.614 1.00 51.88 92 GLN A CA 1
ATOM 705 C C . GLN A 1 92 ? -2.229 19.398 5.577 1.00 51.88 92 GLN A C 1
ATOM 707 O O . GLN A 1 92 ? -1.066 19.778 5.496 1.00 51.88 92 GLN A O 1
ATOM 712 N N . PHE A 1 93 ? -2.612 18.459 6.447 1.00 51.75 93 PHE A N 1
ATOM 713 C CA . PHE A 1 93 ? -1.714 17.871 7.449 1.00 51.75 93 PHE A CA 1
ATOM 714 C C . PHE A 1 93 ? -0.986 16.611 6.953 1.00 51.75 93 PHE A C 1
ATOM 716 O O . PHE A 1 93 ? -0.246 15.985 7.707 1.00 51.75 93 PHE A O 1
ATOM 723 N N . GLY A 1 94 ? -1.227 16.180 5.707 1.00 52.94 94 GLY A N 1
ATOM 724 C CA . GLY A 1 94 ? -0.694 14.909 5.199 1.00 52.94 94 GLY A CA 1
ATOM 725 C C . GLY A 1 94 ? -1.266 13.681 5.923 1.00 52.94 94 GLY A C 1
ATOM 726 O O . GLY A 1 94 ? -0.737 12.578 5.800 1.00 52.94 94 GLY A O 1
ATOM 727 N N . VAL A 1 95 ? -2.370 13.852 6.662 1.00 58.56 95 VAL A N 1
ATOM 728 C CA . VAL A 1 95 ? -3.006 12.808 7.482 1.00 58.56 95 VAL A CA 1
ATOM 729 C C . VAL A 1 95 ? -4.116 12.055 6.754 1.00 58.56 95 VAL A C 1
ATOM 731 O O . VAL A 1 95 ? -4.861 11.302 7.375 1.00 58.56 95 VAL A O 1
ATOM 734 N N . GLY A 1 96 ? -4.225 12.200 5.429 1.00 61.53 96 GLY A N 1
ATOM 735 C CA . GLY A 1 96 ? -5.201 11.461 4.618 1.00 61.53 96 GLY A CA 1
ATOM 736 C C . GLY A 1 96 ? -5.125 9.946 4.836 1.00 61.53 96 GLY A C 1
ATOM 737 O O . GLY A 1 96 ? -6.149 9.269 4.819 1.00 61.53 96 GLY A O 1
ATOM 738 N N . PHE A 1 97 ? -3.936 9.428 5.152 1.00 63.94 97 PHE A N 1
ATOM 739 C CA . PHE A 1 97 ? -3.744 8.044 5.585 1.00 63.94 97 PHE A CA 1
ATOM 740 C C . PHE A 1 97 ? -4.396 7.734 6.947 1.00 63.94 97 PHE A C 1
ATOM 742 O O . PHE A 1 97 ? -5.008 6.687 7.103 1.00 63.94 97 PHE A O 1
ATOM 749 N N . TYR A 1 98 ? -4.361 8.653 7.916 1.00 65.88 98 TYR A N 1
ATOM 750 C CA . TYR A 1 98 ? -4.957 8.461 9.246 1.00 65.88 98 TYR A CA 1
ATOM 751 C C . TYR A 1 98 ? -6.473 8.640 9.278 1.00 65.88 98 TYR A C 1
ATOM 753 O O . TYR A 1 98 ? -7.113 8.177 10.220 1.00 65.88 98 TYR A O 1
ATOM 761 N N . SER A 1 99 ? -7.075 9.219 8.232 1.00 70.19 99 SER A N 1
ATOM 762 C CA . SER A 1 99 ? -8.535 9.186 8.063 1.00 70.19 99 SER A CA 1
ATOM 763 C C . SER A 1 99 ? -9.085 7.749 8.055 1.00 70.19 99 SER A C 1
ATOM 765 O O . SER A 1 99 ? -10.227 7.525 8.450 1.00 70.19 99 SER A O 1
ATOM 767 N N . ALA A 1 100 ? -8.238 6.763 7.724 1.00 73.88 100 ALA A N 1
ATOM 768 C CA . ALA A 1 100 ? -8.491 5.342 7.916 1.00 73.88 100 ALA A CA 1
ATOM 769 C C . ALA A 1 100 ? -8.985 5.009 9.331 1.00 73.88 100 ALA A C 1
ATOM 771 O O . ALA A 1 100 ? -9.964 4.281 9.481 1.00 73.88 100 ALA A O 1
ATOM 772 N N . TYR A 1 101 ? -8.358 5.579 10.366 1.00 71.75 101 TYR A N 1
ATOM 773 C CA . TYR A 1 101 ? -8.672 5.299 11.770 1.00 71.75 101 TYR A CA 1
ATOM 774 C C . TYR A 1 101 ? -10.009 5.885 12.227 1.00 71.75 101 TYR A C 1
ATOM 776 O O . TYR A 1 101 ? -10.529 5.466 13.256 1.00 71.75 101 TYR A O 1
ATOM 784 N N . LEU A 1 102 ? -10.619 6.796 11.456 1.00 71.69 102 LEU A N 1
ATOM 785 C CA . LEU A 1 102 ? -11.995 7.236 11.727 1.00 71.69 102 LEU A CA 1
ATOM 786 C C . LEU A 1 102 ? -12.996 6.088 11.553 1.00 71.69 102 LEU A C 1
ATOM 788 O O . LEU A 1 102 ? -14.083 6.114 12.125 1.00 71.69 102 LEU A O 1
ATOM 792 N N . ILE A 1 103 ? -12.641 5.087 10.744 1.00 75.56 103 ILE A N 1
ATOM 793 C CA . ILE A 1 103 ? -13.505 3.953 10.428 1.00 75.56 103 ILE A CA 1
ATOM 794 C C . ILE A 1 103 ? -12.859 2.599 10.766 1.00 75.56 103 ILE A C 1
ATOM 796 O O . ILE A 1 103 ? -13.579 1.606 10.877 1.00 75.56 103 ILE A O 1
ATOM 800 N N . ALA A 1 104 ? -11.544 2.518 10.946 1.00 75.38 104 ALA A N 1
ATOM 801 C CA . ALA A 1 104 ? -10.795 1.285 11.167 1.00 75.38 104 ALA A CA 1
ATOM 802 C C . ALA A 1 104 ? -10.180 1.212 12.570 1.00 75.38 104 ALA A C 1
ATOM 804 O O . ALA A 1 104 ? -9.515 2.144 13.005 1.00 75.38 104 ALA A O 1
ATOM 805 N N . GLU A 1 105 ? -10.321 0.066 13.235 1.00 78.00 105 GLU A N 1
ATOM 806 C CA . GLU A 1 105 ? -9.562 -0.250 14.459 1.00 78.00 105 GLU A CA 1
ATOM 807 C C . GLU A 1 105 ? -8.099 -0.603 14.151 1.00 78.00 105 GLU A C 1
ATOM 809 O O . GLU A 1 105 ? -7.189 -0.202 14.878 1.00 78.00 105 GLU A O 1
ATOM 814 N N . THR A 1 106 ? -7.878 -1.315 13.046 1.00 79.56 106 THR A N 1
ATOM 815 C CA . THR A 1 106 ? -6.560 -1.747 12.571 1.00 79.56 106 THR A CA 1
ATOM 816 C C . THR A 1 106 ? -6.416 -1.402 11.099 1.00 79.56 106 THR A C 1
ATOM 818 O O . THR A 1 106 ? -7.317 -1.697 10.306 1.00 79.56 106 THR A O 1
ATOM 821 N N . VAL A 1 107 ? -5.267 -0.830 10.744 1.00 80.75 107 VAL A N 1
ATOM 822 C CA . VAL A 1 107 ? -4.846 -0.577 9.367 1.00 80.75 107 VAL A CA 1
ATOM 823 C C . VAL A 1 107 ? -3.609 -1.417 9.098 1.00 80.75 107 VAL A C 1
ATOM 825 O O . VAL A 1 107 ? -2.634 -1.346 9.844 1.00 80.75 107 VAL A O 1
ATOM 828 N N . ILE A 1 108 ? -3.639 -2.197 8.020 1.00 84.75 108 ILE A N 1
ATOM 829 C CA . ILE A 1 108 ? -2.465 -2.935 7.558 1.00 84.75 108 ILE A CA 1
ATOM 830 C C . ILE A 1 108 ? -2.166 -2.520 6.125 1.00 84.75 108 ILE A C 1
ATOM 832 O O . ILE A 1 108 ? -3.062 -2.374 5.292 1.00 84.75 108 ILE A O 1
ATOM 836 N N . LEU A 1 109 ? -0.887 -2.352 5.850 1.00 85.31 109 LEU A N 1
ATOM 837 C CA . LEU A 1 109 ? -0.329 -2.099 4.543 1.00 85.31 109 LEU A CA 1
ATOM 838 C C . LEU A 1 109 ? 0.598 -3.256 4.193 1.00 85.31 109 LEU A C 1
ATOM 840 O O . LEU A 1 109 ? 1.606 -3.460 4.856 1.00 85.31 109 LEU A O 1
ATOM 844 N N . THR A 1 110 ? 0.271 -3.985 3.131 1.00 89.62 110 THR A N 1
ATOM 845 C CA . THR A 1 110 ? 1.199 -4.923 2.490 1.00 89.62 110 THR A CA 1
ATOM 846 C C . THR A 1 110 ? 1.728 -4.277 1.220 1.00 89.62 110 THR A C 1
ATOM 848 O O . THR A 1 110 ? 0.941 -3.781 0.417 1.00 89.62 110 THR A O 1
ATOM 851 N N . THR A 1 111 ? 3.044 -4.237 1.043 1.00 89.38 111 THR A N 1
ATOM 852 C CA . THR A 1 111 ? 3.661 -3.552 -0.096 1.00 89.38 111 THR A CA 1
ATOM 853 C C . THR A 1 111 ? 4.936 -4.249 -0.552 1.00 89.38 111 THR A C 1
ATOM 855 O O . THR A 1 111 ? 5.659 -4.823 0.262 1.00 89.38 111 THR A O 1
ATOM 858 N N . LYS A 1 112 ? 5.201 -4.207 -1.859 1.00 92.50 112 LYS A N 1
ATOM 859 C CA . LYS A 1 112 ? 6.402 -4.741 -2.501 1.00 92.50 112 LYS A CA 1
ATOM 860 C C . LYS A 1 112 ? 6.871 -3.732 -3.541 1.00 92.50 112 LYS A C 1
ATOM 862 O O . LYS A 1 112 ? 6.157 -3.480 -4.503 1.00 92.50 112 LYS A O 1
ATOM 867 N N . HIS A 1 113 ? 8.062 -3.182 -3.343 1.00 94.06 113 HIS A N 1
ATOM 868 C CA . HIS A 1 113 ? 8.755 -2.375 -4.347 1.00 94.06 113 HIS A CA 1
ATOM 869 C C . HIS A 1 113 ? 9.698 -3.268 -5.159 1.00 94.06 113 HIS A C 1
ATOM 871 O O . HIS A 1 113 ? 10.244 -4.213 -4.598 1.00 94.06 113 HIS A O 1
ATOM 877 N N . ASN A 1 114 ? 9.921 -3.010 -6.452 1.00 93.94 114 ASN A N 1
ATOM 878 C CA . ASN A 1 114 ? 10.802 -3.854 -7.284 1.00 93.94 114 ASN A CA 1
ATOM 879 C C . ASN A 1 114 ? 12.214 -3.992 -6.694 1.00 93.94 114 ASN A C 1
ATOM 881 O O . ASN A 1 114 ? 12.746 -5.098 -6.635 1.00 93.94 114 ASN A O 1
ATOM 885 N N . ASP A 1 115 ? 12.743 -2.889 -6.168 1.00 93.50 115 ASP A N 1
ATOM 886 C CA . ASP A 1 115 ? 14.098 -2.800 -5.609 1.00 93.50 115 ASP A CA 1
ATOM 887 C C . ASP A 1 115 ? 14.191 -3.184 -4.117 1.00 93.50 115 ASP A C 1
ATOM 889 O O . ASP A 1 115 ? 15.197 -2.904 -3.470 1.00 93.50 115 ASP A O 1
ATOM 893 N N . ASP A 1 116 ? 13.143 -3.780 -3.543 1.00 93.94 116 ASP A N 1
ATOM 894 C CA . ASP A 1 116 ? 13.121 -4.160 -2.127 1.00 93.94 116 ASP A CA 1
ATOM 895 C C . ASP A 1 116 ? 12.306 -5.440 -1.885 1.00 93.94 116 ASP A C 1
ATOM 897 O O . ASP A 1 116 ? 11.663 -5.978 -2.789 1.00 93.94 116 ASP A O 1
ATOM 901 N N . GLU A 1 117 ? 12.321 -5.955 -0.662 1.00 93.25 117 GLU A N 1
ATOM 902 C CA . GLU A 1 117 ? 11.483 -7.082 -0.260 1.00 93.25 117 GLU A CA 1
ATOM 903 C C . GLU A 1 117 ? 10.017 -6.681 -0.028 1.00 93.25 117 GLU A C 1
ATOM 905 O O . GLU A 1 117 ? 9.629 -5.513 -0.113 1.00 93.25 117 GLU A O 1
ATOM 910 N N . GLN A 1 118 ? 9.163 -7.676 0.228 1.00 91.38 118 GLN A N 1
ATOM 911 C CA . GLN A 1 118 ? 7.792 -7.414 0.647 1.00 91.38 118 GLN A CA 1
ATOM 912 C C . GLN A 1 118 ? 7.766 -7.058 2.134 1.00 91.38 118 GLN A C 1
ATOM 914 O O . GLN A 1 118 ? 8.356 -7.744 2.970 1.00 91.38 118 GLN A O 1
ATOM 919 N N . TYR A 1 119 ? 7.006 -6.028 2.480 1.00 86.56 119 TYR A N 1
ATOM 920 C CA . TYR A 1 119 ? 6.818 -5.595 3.857 1.00 86.56 119 TYR A CA 1
ATOM 921 C C . TYR A 1 119 ? 5.346 -5.523 4.219 1.00 86.56 119 TYR A C 1
ATOM 923 O O . TYR A 1 119 ? 4.484 -5.230 3.386 1.00 86.56 119 TYR A O 1
ATOM 931 N N . ILE A 1 120 ? 5.081 -5.783 5.496 1.00 87.19 120 ILE A N 1
ATOM 932 C CA . ILE A 1 120 ? 3.776 -5.622 6.116 1.00 87.19 120 ILE A CA 1
ATOM 933 C C . ILE A 1 120 ? 3.939 -4.618 7.249 1.00 87.19 120 ILE A C 1
ATOM 935 O O . ILE A 1 120 ? 4.663 -4.851 8.214 1.00 87.19 120 ILE A O 1
ATOM 939 N N . TRP A 1 121 ? 3.266 -3.486 7.127 1.00 82.88 121 TRP A N 1
ATOM 940 C CA . TRP A 1 121 ? 3.131 -2.516 8.200 1.00 82.88 121 TRP A CA 1
ATOM 941 C C . TRP A 1 121 ? 1.739 -2.651 8.803 1.00 82.88 121 TRP A C 1
ATOM 943 O O . TRP A 1 121 ? 0.750 -2.574 8.082 1.00 82.88 121 TRP A O 1
ATOM 953 N N . GLU A 1 122 ? 1.657 -2.849 10.112 1.00 81.56 122 GLU A N 1
ATOM 954 C CA . GLU A 1 122 ? 0.398 -2.913 10.850 1.00 81.56 122 GLU A CA 1
ATOM 955 C C . GLU A 1 122 ? 0.372 -1.817 11.910 1.00 81.56 122 GLU A C 1
ATOM 957 O O . GLU A 1 122 ? 1.354 -1.584 12.621 1.00 81.56 122 GLU A O 1
ATOM 962 N N . SER A 1 123 ? -0.773 -1.157 12.057 1.00 76.69 123 SER A N 1
ATOM 963 C CA . SER A 1 123 ? -0.987 -0.232 13.156 1.00 76.69 123 SER A CA 1
ATOM 964 C C . SER A 1 123 ? -2.418 -0.259 13.667 1.00 76.69 123 SER A C 1
ATOM 966 O O . SER A 1 123 ? -3.396 -0.397 12.929 1.00 76.69 123 SER A O 1
ATOM 968 N N . GLN A 1 124 ? -2.502 -0.129 14.984 1.00 75.44 124 GLN A N 1
ATOM 969 C CA . GLN A 1 124 ? -3.717 0.044 15.762 1.00 75.44 124 GLN A CA 1
ATOM 970 C C . GLN A 1 124 ? -3.635 1.419 16.426 1.00 75.44 124 GLN A C 1
ATOM 972 O O . GLN A 1 124 ? -2.533 1.914 16.668 1.00 75.44 124 GLN A O 1
ATOM 977 N N . ALA A 1 125 ? -4.768 2.056 16.730 1.00 61.25 125 ALA A N 1
ATOM 978 C CA . ALA A 1 125 ? -4.771 3.389 17.339 1.00 61.25 125 ALA A CA 1
ATOM 979 C C . ALA A 1 125 ? -3.905 3.420 18.624 1.00 61.25 125 ALA A C 1
ATOM 981 O O . ALA A 1 125 ? -4.309 2.919 19.670 1.00 61.25 125 ALA A O 1
ATOM 982 N N . GLY A 1 126 ? -2.687 3.975 18.526 1.00 54.94 126 GLY A N 1
ATOM 983 C CA . GLY A 1 126 ? -1.707 4.070 19.618 1.00 54.94 126 GLY A CA 1
ATOM 984 C C . GLY A 1 126 ? -0.471 3.158 19.532 1.00 54.94 126 GLY A C 1
ATOM 985 O O . GLY A 1 126 ? 0.444 3.337 20.333 1.00 54.94 126 GLY A O 1
ATOM 986 N N . SER A 1 127 ? -0.380 2.219 18.581 1.00 60.03 127 SER A N 1
ATOM 987 C CA . SER A 1 127 ? 0.830 1.401 18.369 1.00 60.03 127 SER A CA 1
ATOM 988 C C . SER A 1 127 ? 1.015 0.974 16.905 1.00 60.03 127 SER A C 1
ATOM 990 O O . SER A 1 127 ? 0.053 0.819 16.153 1.00 60.03 127 SER A O 1
ATOM 992 N N . SER A 1 128 ? 2.266 0.804 16.474 1.00 59.94 128 SER A N 1
ATOM 993 C CA . SER A 1 128 ? 2.606 0.375 15.111 1.00 59.94 128 SER A CA 1
ATOM 994 C C . SER A 1 128 ? 3.751 -0.630 15.120 1.00 59.94 128 SER A C 1
ATOM 996 O O . SER A 1 128 ? 4.710 -0.455 15.875 1.00 59.94 128 SER A O 1
ATOM 998 N N . LEU A 1 129 ? 3.682 -1.624 14.239 1.00 70.75 129 LEU A N 1
ATOM 999 C CA . LEU A 1 129 ? 4.695 -2.653 14.041 1.00 70.75 129 LEU A CA 1
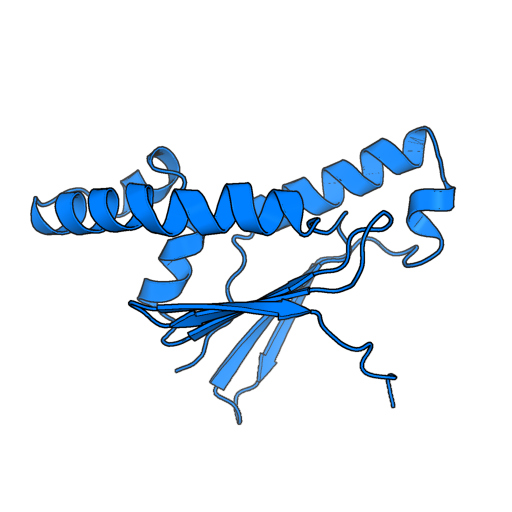ATOM 1000 C C . LEU A 1 129 ? 5.011 -2.781 12.545 1.00 70.75 129 LEU A C 1
ATOM 1002 O O . LEU A 1 129 ? 4.111 -2.833 11.711 1.00 70.75 129 LEU A O 1
ATOM 1006 N N . LEU A 1 13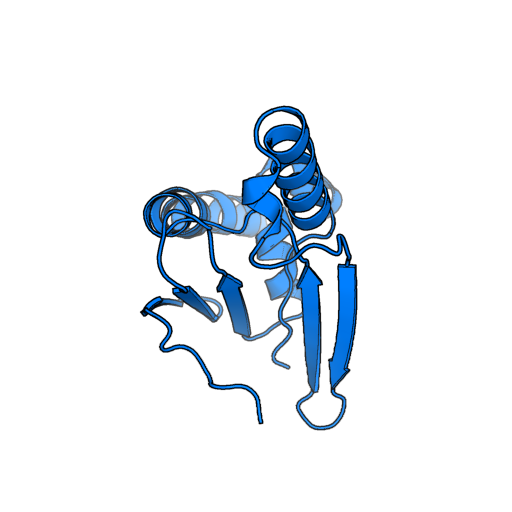0 ? 6.300 -2.844 12.207 1.00 71.69 130 LEU A N 1
ATOM 1007 C CA . LEU A 1 130 ? 6.761 -3.151 10.855 1.00 71.69 130 LEU A CA 1
ATOM 1008 C C . LEU A 1 130 ? 7.337 -4.566 10.836 1.00 71.69 130 LEU A C 1
ATOM 1010 O O . LEU A 1 130 ? 8.277 -4.865 11.573 1.00 71.69 130 LEU A O 1
ATOM 1014 N N . LEU A 1 131 ? 6.782 -5.410 9.975 1.00 71.50 131 LEU A N 1
ATOM 1015 C CA . LEU A 1 131 ? 7.195 -6.787 9.752 1.00 71.50 131 LEU A CA 1
ATOM 1016 C C . LEU A 1 131 ? 7.725 -6.941 8.324 1.00 71.50 131 LEU A C 1
ATOM 1018 O O . LEU A 1 131 ? 7.200 -6.365 7.370 1.00 71.50 131 LEU A O 1
ATOM 1022 N N . GLN A 1 132 ? 8.769 -7.747 8.169 1.00 74.50 132 GLN A N 1
ATOM 1023 C CA . GLN A 1 132 ? 9.197 -8.233 6.860 1.00 74.50 132 GLN A CA 1
ATOM 1024 C C . GLN A 1 132 ? 8.274 -9.385 6.462 1.00 74.50 132 GLN A C 1
ATOM 1026 O O . GLN A 1 132 ? 8.100 -10.331 7.231 1.00 74.50 132 GLN A O 1
ATOM 1031 N N . GLY A 1 133 ? 7.617 -9.264 5.310 1.00 58.66 133 GLY A N 1
ATOM 1032 C CA . GLY A 1 133 ? 6.678 -10.270 4.834 1.00 58.66 133 GLY A CA 1
ATOM 1033 C C . GLY A 1 133 ? 7.423 -11.435 4.189 1.00 58.66 133 GLY A C 1
ATOM 1034 O O . GLY A 1 133 ? 8.269 -11.221 3.329 1.00 58.66 133 GLY A O 1
ATOM 1035 N N . MET A 1 134 ? 7.083 -12.670 4.559 1.00 47.81 134 MET A N 1
ATOM 1036 C CA . MET A 1 134 ? 7.401 -13.832 3.724 1.00 47.81 134 MET A CA 1
ATOM 1037 C C . MET A 1 134 ? 6.400 -13.872 2.564 1.00 47.81 134 MET A C 1
ATOM 1039 O O . MET A 1 134 ? 5.217 -13.591 2.771 1.00 47.81 134 MET A O 1
ATOM 1043 N N . LEU A 1 135 ? 6.862 -14.192 1.350 1.00 43.34 135 LEU A N 1
ATOM 1044 C CA . LEU A 1 135 ? 5.977 -14.397 0.202 1.00 43.34 135 LEU A CA 1
ATOM 1045 C C . LEU A 1 135 ? 4.934 -15.459 0.578 1.00 43.34 135 LEU A C 1
ATOM 1047 O O . LEU A 1 135 ? 5.284 -16.609 0.836 1.00 43.34 135 LEU A O 1
ATOM 1051 N N . MET A 1 136 ? 3.661 -15.070 0.643 1.00 37.91 136 MET A N 1
ATOM 1052 C CA . MET A 1 136 ? 2.571 -16.038 0.649 1.00 37.91 136 MET A CA 1
ATOM 1053 C C . MET A 1 136 ? 2.536 -16.622 -0.762 1.00 37.91 136 MET A C 1
ATOM 1055 O O . MET A 1 136 ? 2.157 -15.921 -1.701 1.00 37.91 136 MET A O 1
ATOM 1059 N N . GLU A 1 137 ? 2.983 -17.867 -0.928 1.00 27.70 137 GLU A N 1
ATOM 1060 C CA . GLU A 1 137 ? 2.731 -18.611 -2.160 1.00 27.70 137 GLU A CA 1
ATOM 1061 C C . GLU A 1 137 ? 1.215 -18.631 -2.388 1.00 27.70 137 GLU A C 1
ATOM 1063 O O . GLU A 1 137 ? 0.438 -19.055 -1.530 1.00 27.70 137 GLU A O 1
ATOM 1068 N N . SER A 1 138 ? 0.782 -18.077 -3.517 1.00 33.53 138 SER A N 1
ATOM 1069 C CA . SER A 1 138 ? -0.612 -18.119 -3.938 1.00 33.53 138 SER A CA 1
ATOM 1070 C C . SER A 1 138 ? -1.019 -19.574 -4.189 1.00 33.53 138 SER A C 1
ATOM 1072 O O . SER A 1 138 ? -0.450 -20.203 -5.083 1.00 33.53 138 SER A O 1
ATOM 1074 N N . ASN A 1 139 ? -1.995 -20.080 -3.428 1.00 30.58 139 ASN A N 1
ATOM 1075 C CA . ASN A 1 139 ? -2.797 -21.249 -3.817 1.00 30.58 139 ASN A CA 1
ATOM 1076 C C . ASN A 1 139 ? -3.738 -20.902 -4.975 1.00 30.58 139 ASN A C 1
ATOM 1078 O O . ASN A 1 139 ? -4.280 -1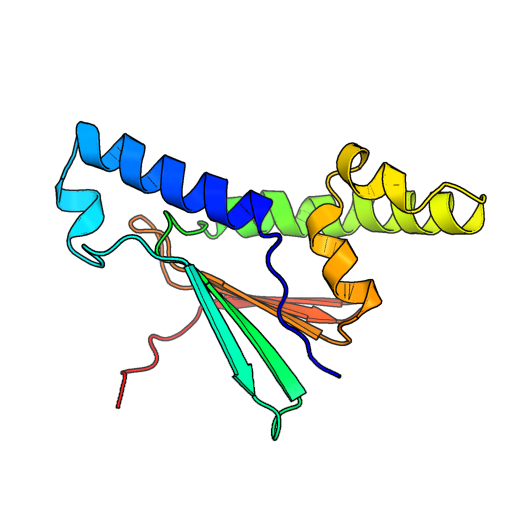9.771 -4.966 1.00 30.58 139 ASN A O 1
#

Secondary structure (DSSP, 8-state):
-------HHHHHHHHHHHHHHHTT-GGGGSS-----EEEEEETTTTEEEEEE-S----HHHIIIIIHHHTTTHHHHHHHHHHTT--GGGGGTTTGGGGGGGGT-SEEEEEEE-TTS-EEEEEEETTEEEEEEPP-----

Foldseek 3Di:
DAEADDDPVVQVVQLVVLVVVCVVPVVSCVVPVDFDWDWDADPVVRYIDIDTPGQWAAPVRCCVPVVVCVPPLVVVVVVCVVVPHDPVCCVVSVCSVVVCVVPHQKYWDWTDHPPHAIKIWIDGVPDIDIDGDDDPDDD

pLDDT: mean 74.85, std 17.92, range [27.7, 95.94]

Radius of gyration: 16.03 Å; chains: 1; bounding box: 32×44×40 Å

Organism: Capsicum annuum (NCBI:txid4072)